Protein AF-A0A834SL34-F1 (afdb_monomer_lite)

Sequence (69 aa):
MGLAAKLSFSRDRLMECFFWTVGMVFEPQFSELRKSLTKVTCFITIIDDVYDVYGTLDELHLFTAAVQR

Radius of gyration: 14.14 Å; chains: 1; bounding box: 29×21×39 Å

Organism: NCBI:txid362788

pLDDT: mean 88.03, std 9.98, range [61.69, 96.75]

InterPro domains:
  IPR005630 Terpene synthase, metal-binding domain [PF03936] (1-69)
  IPR008949 Isoprenoid synthase domain superfamily [G3DSA:1.10.600.10] (1-69)
  IPR008949 Isoprenoid synthase domain superfamily [SSF48576] (1-69)
  IPR050148 Terpene synthase-like [PTHR31225] (2-69)

Foldseek 3Di:
DCVCVVPVPQDPCLVVLLVVLCVVPVDPVCPVVSVVSSVVSSVVVVVVCCVPPNDDPVRVVVVVVVVVD

Structure (mmCIF, N/CA/C/O backbone):
data_AF-A0A834SL34-F1
#
_entry.id   AF-A0A834SL34-F1
#
loop_
_atom_site.group_PDB
_atom_site.id
_atom_site.type_symbol
_atom_site.label_atom_id
_atom_site.label_alt_id
_atom_site.label_comp_id
_atom_site.label_asym_id
_atom_site.label_entity_id
_atom_site.label_seq_id
_atom_site.pdbx_PDB_ins_code
_atom_site.Cartn_x
_atom_site.Cartn_y
_atom_site.Cartn_z
_atom_site.occupancy
_atom_site.B_iso_or_equiv
_atom_site.auth_seq_id
_atom_site.auth_comp_id
_atom_site.auth_asym_id
_atom_site.auth_atom_id
_atom_site.pdbx_PDB_model_num
ATOM 1 N N . MET A 1 1 ? 0.272 -12.027 5.663 1.00 61.69 1 MET A N 1
ATOM 2 C CA . MET A 1 1 ? 0.203 -11.855 4.193 1.00 61.69 1 MET A CA 1
ATOM 3 C C . MET A 1 1 ? 1.374 -12.487 3.453 1.00 61.69 1 MET A C 1
ATOM 5 O O . MET A 1 1 ? 1.194 -12.819 2.294 1.00 61.69 1 MET A O 1
ATOM 9 N N . GLY A 1 2 ? 2.555 -12.662 4.062 1.00 67.62 2 GLY A N 1
ATOM 10 C CA . GLY A 1 2 ? 3.677 -13.374 3.423 1.00 67.62 2 GLY A CA 1
ATOM 11 C C . GLY A 1 2 ? 4.310 -12.655 2.222 1.00 67.62 2 GLY A C 1
ATOM 12 O O . GLY A 1 2 ? 5.289 -13.148 1.679 1.00 67.62 2 GLY A O 1
ATOM 13 N N . LEU A 1 3 ? 3.781 -11.491 1.829 1.00 69.44 3 LEU A N 1
ATOM 14 C CA . LEU A 1 3 ? 4.280 -10.671 0.724 1.00 69.44 3 LEU A CA 1
ATOM 15 C C . LEU A 1 3 ? 5.667 -10.102 1.014 1.00 69.44 3 LEU A C 1
ATOM 17 O O . LEU A 1 3 ? 6.512 -10.171 0.137 1.00 69.44 3 LEU A O 1
ATOM 21 N N . ALA A 1 4 ? 5.939 -9.686 2.254 1.00 65.00 4 ALA A N 1
ATOM 22 C CA . ALA A 1 4 ? 7.267 -9.225 2.670 1.00 65.00 4 ALA A CA 1
ATOM 23 C C . ALA A 1 4 ? 8.375 -10.276 2.441 1.00 65.00 4 ALA A C 1
ATOM 25 O O . ALA A 1 4 ? 9.514 -9.929 2.163 1.00 65.00 4 ALA A O 1
ATOM 26 N N . ALA A 1 5 ? 8.039 -11.572 2.503 1.00 64.75 5 ALA A N 1
ATOM 27 C CA . ALA A 1 5 ? 8.988 -12.654 2.230 1.00 64.75 5 ALA A CA 1
ATOM 28 C C . ALA A 1 5 ? 9.167 -12.946 0.727 1.00 64.75 5 ALA A C 1
ATOM 30 O O . ALA A 1 5 ? 10.142 -13.583 0.343 1.00 64.75 5 ALA A O 1
ATOM 31 N N . LYS A 1 6 ? 8.221 -12.517 -0.121 1.00 73.00 6 LYS A N 1
ATOM 32 C CA . LYS A 1 6 ? 8.254 -12.717 -1.581 1.00 73.00 6 LYS A CA 1
ATOM 33 C C . LYS A 1 6 ? 8.757 -11.491 -2.340 1.00 73.00 6 LYS A C 1
ATOM 35 O O . LYS A 1 6 ? 9.324 -11.635 -3.415 1.00 73.00 6 LYS A O 1
ATOM 40 N N . LEU A 1 7 ? 8.532 -10.305 -1.789 1.00 69.75 7 LEU A N 1
ATOM 41 C CA . LEU A 1 7 ? 8.918 -9.019 -2.345 1.00 69.75 7 LEU A CA 1
ATOM 42 C C . LEU A 1 7 ? 9.967 -8.431 -1.409 1.00 69.75 7 LEU A C 1
ATOM 44 O O . LEU A 1 7 ? 9.643 -7.668 -0.500 1.00 69.75 7 LEU A O 1
ATOM 48 N N . SER A 1 8 ? 11.227 -8.809 -1.625 1.00 65.50 8 SER A N 1
ATOM 49 C CA . SER A 1 8 ? 12.365 -8.359 -0.810 1.00 65.50 8 SER A CA 1
ATOM 50 C C . SER A 1 8 ? 12.551 -6.838 -0.811 1.00 65.50 8 SER A C 1
ATOM 52 O O . SER A 1 8 ? 13.270 -6.307 0.029 1.00 65.50 8 SER A O 1
ATOM 54 N N . PHE A 1 9 ? 11.913 -6.143 -1.755 1.00 69.00 9 PHE A N 1
ATOM 55 C CA . PHE A 1 9 ? 11.889 -4.689 -1.860 1.00 69.00 9 PHE A CA 1
ATOM 56 C C . PHE A 1 9 ? 10.746 -4.027 -1.072 1.00 69.00 9 PHE A C 1
ATOM 58 O O . PHE A 1 9 ? 10.823 -2.836 -0.771 1.00 69.00 9 PHE A O 1
ATOM 65 N N . SER A 1 10 ? 9.695 -4.777 -0.720 1.00 63.91 10 SER A N 1
ATOM 66 C CA . SER A 1 10 ? 8.572 -4.247 0.056 1.00 63.91 10 SER A CA 1
ATOM 67 C C . SER A 1 10 ? 8.966 -4.145 1.530 1.00 63.91 10 SER A C 1
ATOM 69 O O . SER A 1 10 ? 9.332 -5.137 2.164 1.00 63.91 10 SER A O 1
ATOM 71 N N . ARG A 1 11 ? 8.923 -2.934 2.091 1.00 67.94 11 ARG A N 1
ATOM 72 C CA . ARG A 1 11 ? 9.182 -2.723 3.524 1.00 67.94 11 ARG A CA 1
ATOM 73 C C . ARG A 1 11 ? 7.999 -3.243 4.340 1.00 67.94 11 ARG A C 1
ATOM 75 O O . ARG A 1 11 ? 6.849 -3.062 3.942 1.00 67.94 11 ARG A O 1
ATOM 82 N N . ASP A 1 12 ? 8.261 -3.834 5.507 1.00 70.12 12 ASP A N 1
ATOM 83 C CA . ASP A 1 12 ? 7.194 -4.197 6.447 1.00 70.12 12 ASP A CA 1
ATOM 84 C C . ASP A 1 12 ? 6.601 -2.930 7.086 1.00 70.12 12 ASP A C 1
ATOM 86 O O . ASP A 1 12 ? 7.042 -2.458 8.133 1.00 70.12 12 ASP A O 1
ATOM 90 N N . ARG A 1 13 ? 5.618 -2.338 6.401 1.00 80.81 13 ARG A N 1
ATOM 91 C CA . ARG A 1 13 ? 4.918 -1.111 6.807 1.00 80.81 13 ARG A CA 1
ATOM 92 C C . ARG A 1 13 ? 3.615 -1.392 7.552 1.00 80.81 13 ARG A C 1
ATOM 94 O O . ARG A 1 13 ? 2.755 -0.516 7.635 1.00 80.81 13 ARG A O 1
ATOM 101 N N . LEU A 1 14 ? 3.435 -2.596 8.104 1.00 85.44 14 LEU A N 1
ATOM 102 C CA . LEU A 1 14 ? 2.177 -2.992 8.744 1.00 85.44 14 LEU A CA 1
ATOM 103 C C . LEU A 1 14 ? 1.757 -2.027 9.863 1.00 85.44 14 LEU A C 1
ATOM 105 O O . LEU A 1 14 ? 0.586 -1.660 9.948 1.00 85.44 14 LEU A O 1
ATOM 109 N N . MET A 1 15 ? 2.710 -1.595 10.694 1.00 88.00 15 MET A N 1
ATOM 110 C CA . MET A 1 15 ? 2.449 -0.647 11.783 1.00 88.00 15 MET A CA 1
ATOM 111 C C . MET A 1 15 ? 2.047 0.738 11.269 1.00 88.00 15 MET A C 1
ATOM 113 O O . MET A 1 15 ? 1.103 1.325 11.792 1.00 88.00 15 MET A O 1
ATOM 117 N N . GLU A 1 16 ? 2.714 1.242 10.229 1.00 89.44 16 GLU A N 1
ATOM 118 C CA . GLU A 1 16 ? 2.379 2.528 9.600 1.00 89.44 16 GLU A CA 1
ATOM 119 C C . GLU A 1 16 ? 0.981 2.486 8.971 1.00 89.44 16 GLU A C 1
ATOM 121 O O . GLU A 1 16 ? 0.169 3.386 9.184 1.00 89.44 16 GLU A O 1
ATOM 126 N N . CYS A 1 17 ? 0.675 1.405 8.249 1.00 90.69 17 CYS A N 1
ATOM 127 C CA . CYS A 1 17 ? -0.629 1.197 7.628 1.00 90.69 17 CYS A CA 1
ATOM 128 C C . CYS A 1 17 ? -1.729 1.094 8.689 1.00 90.69 17 CYS A C 1
ATOM 130 O O . CYS A 1 17 ? -2.773 1.727 8.559 1.00 90.69 17 CYS A O 1
ATOM 132 N N . PHE A 1 18 ? -1.489 0.353 9.775 1.00 91.50 18 PHE A N 1
ATOM 133 C CA . PHE A 1 18 ? -2.444 0.260 10.875 1.00 91.50 18 PHE A CA 1
ATOM 134 C C . PHE A 1 18 ? -2.683 1.623 11.526 1.00 91.50 18 PHE A C 1
ATOM 136 O O . PHE A 1 18 ? -3.836 2.007 11.726 1.00 91.50 18 PHE A O 1
ATOM 143 N N . PHE A 1 19 ? -1.617 2.381 11.790 1.00 94.00 19 PHE A N 1
ATOM 144 C CA . PHE A 1 19 ? -1.705 3.72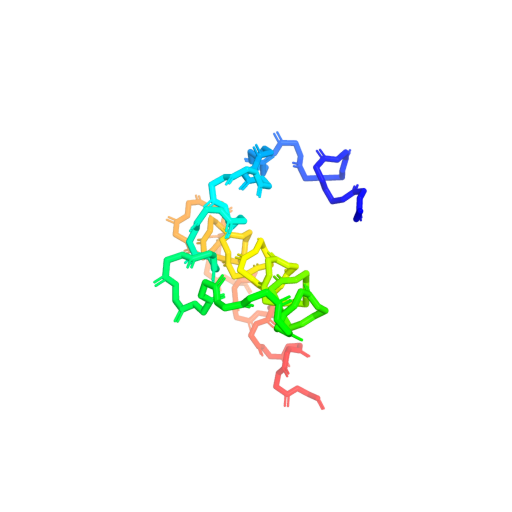4 12.358 1.00 94.00 19 PHE A CA 1
ATOM 145 C C . PHE A 1 19 ? -2.551 4.664 11.488 1.00 94.00 19 PHE A C 1
ATOM 147 O O . PHE A 1 19 ? -3.435 5.344 12.008 1.00 94.00 19 PHE A O 1
ATOM 154 N N . TRP A 1 20 ? -2.372 4.621 10.164 1.00 93.38 20 TRP A N 1
ATOM 155 C CA . TRP A 1 20 ? -3.222 5.344 9.214 1.00 93.38 20 TRP A CA 1
ATOM 156 C C . TRP A 1 20 ? -4.703 4.986 9.359 1.00 93.38 20 TRP A C 1
ATOM 158 O O . TRP A 1 20 ? -5.552 5.873 9.443 1.00 93.38 20 TRP A O 1
ATOM 168 N N . THR A 1 21 ? -5.034 3.696 9.458 1.00 94.06 21 THR A N 1
ATOM 169 C CA . THR A 1 21 ? -6.440 3.280 9.604 1.00 94.06 21 THR A CA 1
ATOM 170 C C . THR A 1 21 ? -7.054 3.656 10.943 1.00 94.06 21 THR A C 1
ATOM 172 O O . THR A 1 21 ? -8.249 3.940 11.001 1.00 94.06 21 THR A O 1
ATOM 175 N N . VAL A 1 22 ? -6.255 3.690 12.014 1.00 95.06 22 VAL A N 1
ATOM 176 C CA . VAL A 1 22 ? -6.691 4.225 13.307 1.00 95.06 22 VAL A CA 1
ATOM 177 C C . VAL A 1 22 ? -6.984 5.716 13.180 1.00 95.06 22 VAL A C 1
ATOM 179 O O . VAL A 1 22 ? -8.015 6.151 13.676 1.00 95.06 22 VAL A O 1
ATOM 182 N N . GLY A 1 23 ? -6.146 6.479 12.472 1.00 94.38 23 GLY A N 1
ATOM 183 C CA . GLY A 1 23 ? -6.391 7.898 12.203 1.00 94.38 23 GLY A CA 1
ATOM 184 C C . GLY A 1 23 ? -7.665 8.164 11.391 1.00 94.38 23 GLY A C 1
ATOM 185 O O . GLY A 1 23 ? -8.329 9.169 11.619 1.00 94.38 23 GLY A O 1
ATOM 186 N N . MET A 1 24 ? -8.032 7.258 10.480 1.00 93.25 24 MET A N 1
ATOM 187 C CA . MET A 1 24 ? -9.262 7.371 9.686 1.00 93.25 24 MET A CA 1
ATOM 188 C C . MET A 1 24 ? -10.525 6.977 10.461 1.00 93.25 24 MET A C 1
ATOM 190 O O . MET A 1 24 ? -11.551 7.635 10.320 1.00 93.25 24 MET A O 1
ATOM 194 N N . VAL A 1 25 ? -10.475 5.875 11.220 1.00 93.88 25 VAL A N 1
ATOM 195 C CA . VAL A 1 25 ? -11.646 5.291 11.896 1.00 93.88 25 VAL A CA 1
ATOM 196 C C . VAL A 1 25 ? -11.231 4.713 13.253 1.00 93.88 25 VAL A C 1
ATOM 198 O O . VAL A 1 25 ? -10.961 3.513 13.394 1.00 93.88 25 VAL A O 1
ATOM 201 N N . PHE A 1 26 ? -11.139 5.567 14.270 1.00 94.56 26 PHE A N 1
ATOM 202 C CA . PHE A 1 26 ? -10.566 5.207 15.571 1.00 94.56 26 PHE A CA 1
ATOM 203 C C . PHE A 1 26 ? -11.546 4.475 16.499 1.00 94.56 26 PHE A C 1
ATOM 205 O O . PHE A 1 26 ? -11.118 3.852 17.473 1.00 94.56 26 PHE A O 1
ATOM 212 N N . GLU A 1 27 ? -12.850 4.510 16.223 1.00 96.75 27 GLU A N 1
ATOM 213 C CA . GLU A 1 27 ? -13.855 4.075 17.186 1.00 96.75 27 GLU A CA 1
ATOM 214 C C . GLU A 1 27 ? -13.797 2.554 17.433 1.00 96.75 27 GLU A C 1
ATOM 216 O O . GLU A 1 27 ? -13.632 1.768 16.489 1.00 96.75 27 GLU A O 1
ATOM 221 N N . PRO A 1 28 ? -13.920 2.082 18.688 1.00 92.44 28 PRO A N 1
ATOM 222 C CA . PRO A 1 28 ? -13.656 0.685 19.045 1.00 92.44 28 PRO A CA 1
ATOM 223 C C . PRO A 1 28 ? -14.471 -0.347 18.253 1.00 92.44 28 PRO A C 1
ATOM 225 O O . PRO A 1 28 ? -13.941 -1.406 17.909 1.00 92.44 28 PRO A O 1
ATOM 228 N N . GLN A 1 29 ? -15.720 -0.022 17.910 1.00 96.06 29 GLN A N 1
ATOM 229 C CA . GLN A 1 29 ? -16.641 -0.886 17.169 1.00 96.06 29 GLN A CA 1
ATOM 230 C C . GLN A 1 29 ? -16.175 -1.221 15.744 1.00 96.06 29 GLN A C 1
ATOM 232 O O . GLN A 1 29 ? -16.597 -2.227 15.181 1.00 96.06 29 GLN A O 1
ATOM 237 N N . PHE A 1 30 ? -15.269 -0.428 15.167 1.00 95.81 30 PHE A N 1
ATOM 238 C CA . PHE A 1 30 ? -14.767 -0.610 13.802 1.00 95.81 30 PHE A CA 1
ATOM 239 C C . PHE A 1 30 ? -13.453 -1.403 13.740 1.00 95.81 30 PHE A C 1
ATOM 241 O O . PHE A 1 30 ? -12.669 -1.256 12.804 1.00 95.81 30 PHE A O 1
ATOM 248 N N . SER A 1 31 ? -13.184 -2.265 14.723 1.00 93.69 31 SER A N 1
ATOM 249 C CA . SER A 1 31 ? -11.943 -3.049 14.790 1.00 93.69 31 SER A CA 1
ATOM 250 C C . SER A 1 31 ? -11.716 -3.943 13.560 1.00 93.69 31 SER A C 1
ATOM 252 O O . SER A 1 31 ? -10.616 -3.952 13.008 1.00 93.69 31 SER A O 1
ATOM 254 N N . GLU A 1 32 ? -12.748 -4.639 13.077 1.00 94.81 32 GLU A N 1
ATOM 255 C CA . GLU A 1 32 ? -12.663 -5.475 11.868 1.00 94.81 32 GLU A CA 1
ATOM 256 C C . GLU A 1 32 ? -12.513 -4.648 10.584 1.00 94.81 32 GLU A C 1
ATOM 258 O O . GLU A 1 32 ? -11.793 -5.044 9.660 1.00 94.81 32 GLU A O 1
ATOM 263 N N . LEU A 1 33 ? -13.118 -3.457 10.550 1.00 94.88 33 LEU A N 1
ATOM 264 C CA . LEU A 1 33 ? -12.934 -2.509 9.456 1.00 94.88 33 LEU A CA 1
ATOM 265 C C . LEU A 1 33 ? -11.486 -2.013 9.416 1.00 94.88 33 LEU A C 1
ATOM 267 O O . LEU A 1 33 ? -10.861 -2.093 8.364 1.00 94.88 33 LEU A O 1
ATOM 271 N N . ARG A 1 34 ? -10.906 -1.602 10.553 1.00 95.56 34 ARG A N 1
ATOM 272 C CA . ARG A 1 34 ? -9.487 -1.209 10.632 1.00 95.56 34 ARG A CA 1
ATOM 273 C C . ARG A 1 34 ? -8.552 -2.326 10.192 1.00 95.56 34 ARG A C 1
ATOM 275 O O . ARG A 1 34 ? -7.631 -2.077 9.419 1.00 95.56 34 ARG A O 1
ATOM 282 N N . LYS A 1 35 ? -8.799 -3.568 10.626 1.00 92.94 35 LYS A N 1
ATOM 283 C CA . LYS A 1 35 ? -8.016 -4.734 10.178 1.00 92.94 35 LYS A CA 1
ATOM 284 C C . LYS A 1 35 ? -8.086 -4.904 8.660 1.00 92.94 35 LYS A C 1
ATOM 286 O O . LYS A 1 35 ? -7.061 -5.161 8.034 1.00 92.94 35 LYS A O 1
ATOM 291 N N . SER A 1 36 ? -9.270 -4.767 8.069 1.00 94.31 36 SER A N 1
ATOM 292 C CA . SER A 1 36 ? -9.468 -4.901 6.620 1.00 94.31 36 SER A CA 1
ATOM 293 C C . SER A 1 36 ? -8.838 -3.743 5.846 1.00 94.31 36 SER A C 1
ATOM 295 O O . SER A 1 36 ? -8.126 -3.978 4.875 1.00 94.31 36 SER A O 1
ATOM 297 N N . LEU A 1 37 ? -9.003 -2.508 6.322 1.00 94.31 37 LEU A N 1
ATOM 298 C CA . LEU A 1 37 ? -8.366 -1.330 5.741 1.00 94.31 37 LEU A CA 1
ATOM 299 C C . LEU A 1 37 ? -6.844 -1.425 5.820 1.00 94.31 37 LEU A C 1
ATOM 301 O O . LEU A 1 37 ? -6.188 -1.153 4.831 1.00 94.31 37 LEU A O 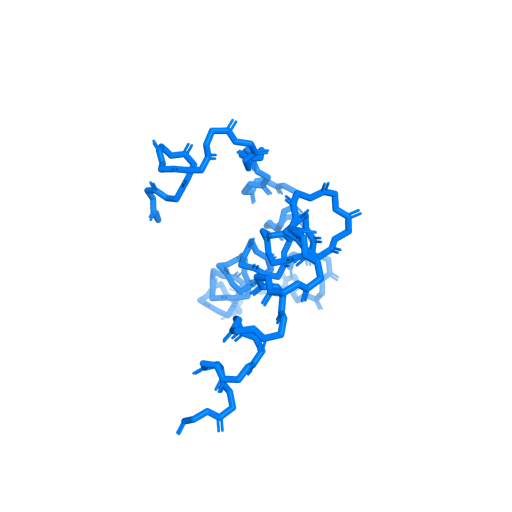1
ATOM 305 N N . THR A 1 38 ? -6.279 -1.908 6.930 1.00 92.62 38 THR A N 1
ATOM 306 C CA . THR A 1 38 ? -4.817 -2.014 7.095 1.00 92.62 38 THR A CA 1
ATOM 307 C C . THR A 1 38 ? -4.233 -2.915 6.017 1.00 92.62 38 THR A C 1
ATOM 309 O O . THR A 1 38 ? -3.223 -2.595 5.400 1.00 92.62 38 THR A O 1
ATOM 312 N N . LYS A 1 39 ? -4.911 -4.036 5.751 1.00 90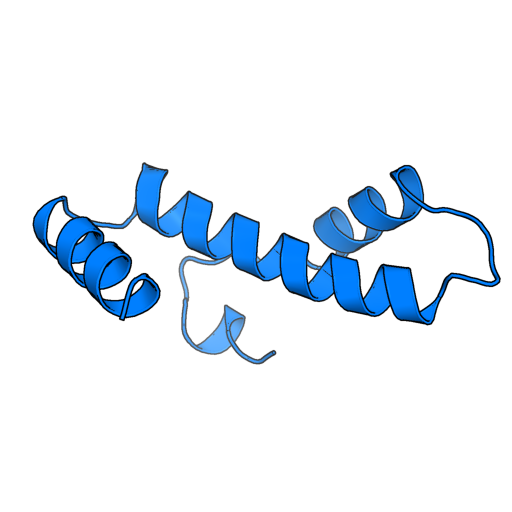.75 39 LYS A N 1
ATOM 313 C CA . LYS A 1 39 ? -4.558 -4.971 4.683 1.00 90.75 39 LYS A CA 1
ATOM 314 C C . LYS A 1 39 ? -4.595 -4.297 3.308 1.00 90.75 39 LYS A C 1
ATOM 316 O O . LYS A 1 39 ? -3.660 -4.477 2.534 1.00 90.75 39 LYS A O 1
ATOM 321 N N . VAL A 1 40 ? -5.649 -3.533 3.020 1.00 92.69 40 VAL A N 1
ATOM 322 C CA . VAL A 1 40 ? -5.800 -2.789 1.758 1.00 92.69 40 VAL A CA 1
ATOM 323 C C . VAL A 1 40 ? -4.724 -1.712 1.621 1.00 92.69 40 VAL A C 1
ATOM 325 O O . VAL A 1 40 ? -4.075 -1.648 0.585 1.00 92.69 40 VAL A O 1
ATOM 328 N N . THR A 1 41 ? -4.466 -0.926 2.667 1.00 92.00 41 THR A N 1
ATOM 329 C CA . THR A 1 41 ? -3.415 0.097 2.684 1.00 92.00 41 THR A CA 1
ATOM 330 C C . THR A 1 41 ? -2.042 -0.519 2.429 1.00 92.00 41 THR A C 1
ATOM 332 O O . THR A 1 41 ? -1.316 -0.010 1.583 1.00 92.00 41 THR A O 1
ATOM 335 N N . CYS A 1 42 ? -1.717 -1.661 3.050 1.00 90.94 42 CYS A N 1
ATOM 336 C CA . CYS A 1 42 ? -0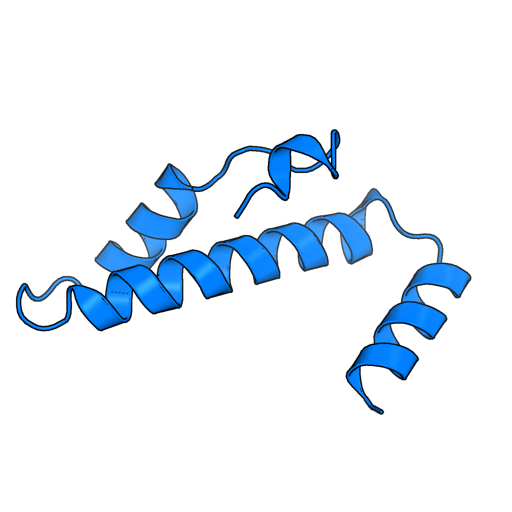.475 -2.378 2.747 1.00 90.94 42 CYS A CA 1
ATOM 337 C C . CYS A 1 42 ? -0.376 -2.754 1.258 1.00 90.94 42 CYS A C 1
ATOM 339 O O . CYS A 1 42 ? 0.677 -2.574 0.651 1.00 90.94 42 CYS A O 1
ATOM 341 N N . PHE A 1 43 ? -1.455 -3.261 0.649 1.00 90.75 43 PHE A N 1
ATOM 342 C CA . PHE A 1 43 ? -1.459 -3.569 -0.785 1.00 90.75 43 PHE A CA 1
ATOM 343 C C . PHE A 1 43 ? -1.256 -2.327 -1.648 1.00 90.75 43 PHE A C 1
ATOM 345 O O . PHE A 1 43 ? -0.456 -2.378 -2.576 1.00 90.75 43 PHE A O 1
ATOM 352 N N . ILE A 1 44 ? -1.929 -1.223 -1.320 1.00 91.88 44 ILE A N 1
ATOM 353 C CA . ILE A 1 44 ? -1.769 0.049 -2.028 1.00 91.88 44 ILE A CA 1
ATOM 354 C C . ILE A 1 44 ? -0.307 0.489 -1.976 1.00 91.88 44 ILE A C 1
ATOM 356 O O . ILE A 1 44 ? 0.258 0.759 -3.023 1.00 91.88 44 ILE A O 1
ATOM 36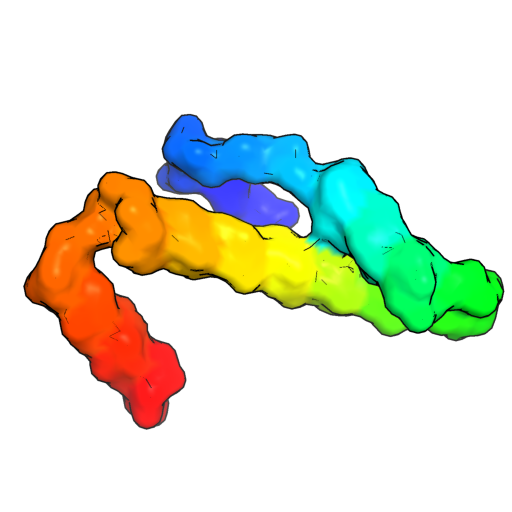0 N N . THR A 1 45 ? 0.336 0.463 -0.803 1.00 90.62 45 THR A N 1
ATOM 361 C CA . THR A 1 45 ? 1.750 0.863 -0.684 1.00 90.62 45 THR A CA 1
ATOM 362 C C . THR A 1 45 ? 2.704 -0.040 -1.466 1.00 90.62 45 THR A C 1
ATOM 364 O O . THR A 1 45 ? 3.701 0.434 -1.992 1.00 90.62 45 THR A O 1
ATOM 367 N N . ILE A 1 46 ? 2.403 -1.339 -1.577 1.00 89.88 46 ILE A N 1
ATOM 368 C CA . ILE A 1 46 ? 3.211 -2.263 -2.385 1.00 89.88 46 ILE A CA 1
ATOM 369 C C . ILE A 1 46 ? 3.052 -1.949 -3.875 1.00 89.88 46 ILE A C 1
ATOM 371 O O . ILE A 1 46 ? 4.032 -1.985 -4.611 1.00 89.88 46 ILE A O 1
ATOM 375 N N . ILE A 1 47 ? 1.825 -1.674 -4.325 1.00 91.19 47 ILE A N 1
ATOM 376 C CA . ILE A 1 47 ? 1.552 -1.308 -5.718 1.00 91.19 47 ILE A CA 1
ATOM 377 C C . ILE A 1 47 ? 2.214 0.037 -6.038 1.00 91.19 47 ILE A C 1
ATOM 379 O O . ILE A 1 47 ? 2.860 0.148 -7.068 1.00 91.19 47 ILE A O 1
ATOM 383 N N . ASP A 1 48 ? 2.119 1.012 -5.140 1.00 91.00 48 ASP A N 1
ATOM 384 C CA . ASP A 1 48 ? 2.765 2.324 -5.253 1.00 91.00 48 ASP A CA 1
ATOM 385 C C . ASP A 1 48 ? 4.284 2.188 -5.453 1.00 91.00 48 ASP A C 1
ATOM 387 O O . ASP A 1 48 ? 4.809 2.631 -6.469 1.00 91.00 48 ASP A O 1
ATOM 391 N N . ASP A 1 49 ? 4.969 1.427 -4.588 1.00 89.38 49 ASP A N 1
ATOM 392 C CA . ASP A 1 49 ? 6.402 1.133 -4.736 1.00 89.38 49 ASP A CA 1
ATOM 393 C C . ASP A 1 49 ? 6.722 0.486 -6.108 1.00 89.38 49 ASP A C 1
ATOM 395 O O . ASP A 1 49 ? 7.747 0.790 -6.729 1.00 89.38 49 ASP A O 1
ATOM 399 N N . VAL A 1 50 ? 5.855 -0.410 -6.601 1.00 91.00 50 VAL A N 1
ATOM 400 C CA . VAL A 1 50 ? 6.010 -1.040 -7.925 1.00 91.00 50 VAL A CA 1
ATOM 401 C C . VAL A 1 50 ? 5.871 -0.017 -9.050 1.00 91.00 50 VAL A C 1
ATOM 403 O O . VAL A 1 50 ? 6.677 -0.054 -9.972 1.00 91.00 50 VAL A O 1
ATOM 406 N N . TYR A 1 51 ? 4.900 0.891 -8.997 1.00 92.38 51 TYR A N 1
ATOM 407 C CA . TYR A 1 51 ? 4.686 1.879 -10.059 1.00 92.38 51 TYR A CA 1
ATOM 408 C C . TYR A 1 51 ? 5.704 3.027 -10.035 1.00 92.38 51 TYR A C 1
ATOM 410 O O . TYR A 1 51 ? 6.081 3.507 -11.104 1.00 92.38 51 TYR A O 1
ATOM 418 N N . ASP A 1 52 ? 6.179 3.427 -8.855 1.00 91.44 52 ASP A N 1
ATOM 419 C CA . ASP A 1 52 ? 7.042 4.602 -8.702 1.00 91.44 52 ASP A CA 1
ATOM 420 C C . ASP A 1 52 ? 8.541 4.280 -8.771 1.00 91.44 52 ASP A C 1
ATOM 422 O O . ASP A 1 52 ? 9.330 5.118 -9.216 1.00 91.44 52 ASP A O 1
ATOM 426 N N . VAL A 1 53 ? 8.963 3.093 -8.314 1.00 90.50 53 VAL A N 1
ATOM 427 C CA . VAL A 1 53 ? 10.393 2.777 -8.132 1.00 90.50 53 VAL A CA 1
ATOM 428 C C . VAL A 1 53 ? 10.838 1.536 -8.899 1.00 90.50 53 VAL A C 1
ATOM 430 O O . VAL A 1 53 ? 11.921 1.549 -9.486 1.00 90.50 53 VAL A O 1
ATOM 433 N N . TYR A 1 54 ? 10.061 0.449 -8.865 1.00 86.75 54 TYR A N 1
ATOM 434 C CA . TYR A 1 54 ? 10.580 -0.871 -9.257 1.00 86.75 54 TYR A CA 1
ATOM 435 C C . TYR A 1 54 ? 10.142 -1.370 -10.637 1.00 86.75 54 TYR A C 1
ATOM 437 O O . TYR A 1 54 ? 10.860 -2.168 -11.234 1.00 86.75 54 TYR A O 1
ATOM 445 N N . GLY A 1 55 ? 8.981 -0.955 -11.134 1.00 88.56 55 GLY A N 1
ATOM 446 C CA . GLY A 1 55 ? 8.398 -1.468 -12.369 1.00 88.56 55 GLY A CA 1
ATOM 447 C C . GLY A 1 55 ? 8.905 -0.744 -13.610 1.00 88.56 55 GLY A C 1
ATOM 448 O O . GLY A 1 55 ? 8.967 0.483 -13.659 1.00 88.56 55 GLY A O 1
ATOM 449 N N . THR A 1 56 ? 9.224 -1.504 -14.655 1.00 93.56 56 THR A N 1
ATOM 450 C CA . THR A 1 56 ? 9.426 -0.936 -15.993 1.00 93.56 56 THR A CA 1
ATOM 451 C C . THR A 1 56 ? 8.083 -0.634 -16.663 1.00 93.56 56 THR A C 1
ATOM 453 O O . THR A 1 56 ? 7.071 -1.266 -16.364 1.00 93.56 56 THR A O 1
ATOM 456 N N . LEU A 1 57 ? 8.052 0.310 -17.608 1.00 93.12 57 LEU A N 1
ATOM 457 C CA . LEU A 1 57 ? 6.806 0.741 -18.261 1.00 93.12 57 LEU A CA 1
ATOM 458 C C . LEU A 1 57 ? 6.018 -0.428 -18.892 1.00 93.12 57 LEU A C 1
ATOM 460 O O . LEU A 1 57 ? 4.793 -0.479 -18.787 1.00 93.12 57 LEU A O 1
ATOM 464 N N . ASP A 1 58 ? 6.719 -1.392 -19.493 1.00 95.06 58 ASP A N 1
ATOM 465 C CA . ASP A 1 58 ? 6.101 -2.577 -20.098 1.00 95.06 58 ASP A CA 1
ATOM 466 C C . ASP A 1 58 ? 5.478 -3.507 -19.043 1.00 95.06 58 ASP A C 1
ATOM 468 O O . ASP A 1 58 ? 4.352 -3.982 -19.215 1.00 95.06 58 ASP A O 1
ATOM 472 N N . GLU A 1 59 ? 6.163 -3.728 -17.917 1.00 94.12 59 GLU A N 1
ATOM 473 C CA . GLU A 1 59 ? 5.634 -4.508 -16.790 1.00 94.12 59 GLU A CA 1
ATOM 474 C C . GLU A 1 59 ? 4.412 -3.829 -16.161 1.00 94.12 59 GLU A C 1
ATOM 476 O O . GLU A 1 59 ? 3.428 -4.502 -15.850 1.00 94.12 59 GLU A O 1
ATOM 481 N N . LEU A 1 60 ? 4.434 -2.499 -16.027 1.00 94.06 60 LEU A N 1
ATOM 482 C CA . LEU A 1 60 ? 3.315 -1.726 -15.486 1.00 94.06 60 LEU A CA 1
ATOM 483 C C . LEU A 1 60 ? 2.092 -1.764 -16.407 1.00 94.06 60 LEU A C 1
ATOM 485 O O . LEU A 1 60 ? 0.963 -1.891 -15.924 1.00 94.06 60 LEU A O 1
ATOM 489 N N . HIS A 1 61 ? 2.282 -1.717 -17.728 1.00 94.00 61 HIS A N 1
ATOM 490 C CA . HIS A 1 61 ? 1.186 -1.912 -18.679 1.00 94.00 61 HIS A CA 1
ATOM 491 C C . HIS A 1 61 ? 0.569 -3.308 -18.559 1.00 94.00 61 HIS A C 1
ATOM 493 O O . HIS A 1 61 ? -0.658 -3.429 -18.508 1.00 94.00 61 HIS A O 1
ATOM 499 N N . LEU A 1 62 ? 1.392 -4.357 -18.456 1.00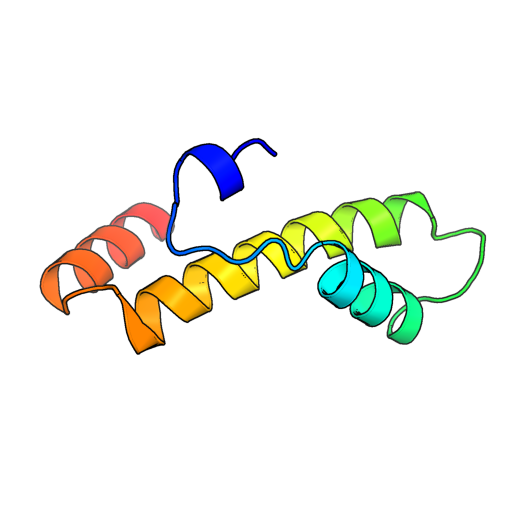 96.12 62 LEU A N 1
ATOM 500 C CA . LEU A 1 62 ? 0.909 -5.727 -18.267 1.00 96.12 62 LEU A CA 1
ATOM 501 C C . LEU A 1 62 ? 0.168 -5.896 -16.936 1.00 96.12 62 LEU A C 1
ATOM 503 O O . LEU A 1 62 ? -0.904 -6.500 -16.908 1.00 96.12 62 LEU A O 1
ATOM 507 N N . PHE A 1 63 ? 0.701 -5.337 -15.848 1.00 94.50 63 PHE A N 1
ATOM 508 C CA . PHE A 1 63 ? 0.057 -5.377 -14.537 1.00 94.50 63 PHE A CA 1
ATOM 509 C C . PHE A 1 63 ? -1.292 -4.647 -14.557 1.00 94.50 63 PHE A C 1
ATOM 511 O O . PHE A 1 63 ? -2.299 -5.196 -14.111 1.00 94.50 63 PHE A O 1
ATOM 518 N N . THR A 1 64 ? -1.347 -3.453 -15.156 1.00 95.06 64 THR A N 1
ATOM 519 C CA . THR A 1 64 ? -2.589 -2.675 -15.299 1.00 95.06 64 THR A CA 1
ATOM 520 C C . THR A 1 64 ? -3.636 -3.447 -16.103 1.00 95.06 64 THR A C 1
ATOM 522 O O . THR A 1 64 ? -4.788 -3.553 -15.682 1.00 95.06 64 THR A O 1
ATOM 525 N N . ALA A 1 65 ? -3.236 -4.037 -17.233 1.00 96.12 65 ALA A N 1
ATOM 526 C CA . ALA A 1 65 ? -4.123 -4.845 -18.064 1.00 96.12 65 ALA A CA 1
ATOM 527 C C . ALA A 1 65 ? -4.635 -6.093 -17.324 1.00 96.12 65 ALA A C 1
ATOM 529 O O . ALA A 1 65 ? -5.793 -6.471 -17.485 1.00 96.12 65 ALA A O 1
ATOM 530 N N . ALA A 1 66 ? -3.798 -6.717 -16.489 1.00 95.31 66 ALA A N 1
ATOM 531 C CA . ALA A 1 66 ? -4.193 -7.863 -15.676 1.00 95.31 66 ALA A CA 1
ATOM 532 C C . ALA A 1 66 ? -5.226 -7.499 -14.598 1.00 95.31 66 ALA A C 1
ATOM 534 O O . ALA A 1 66 ? -6.105 -8.308 -14.321 1.00 95.31 66 ALA A O 1
ATOM 535 N N . VAL A 1 67 ? -5.146 -6.300 -14.011 1.00 93.19 67 VAL A N 1
ATOM 536 C CA . VAL A 1 67 ? -6.116 -5.814 -13.010 1.00 93.19 67 VAL A CA 1
ATOM 537 C C . VAL A 1 67 ? -7.452 -5.410 -13.645 1.00 93.19 67 VAL A C 1
ATOM 539 O O . VAL A 1 67 ? -8.493 -5.537 -13.007 1.00 93.19 67 VAL A O 1
ATOM 542 N N . GLN A 1 68 ? -7.440 -4.920 -14.887 1.00 93.50 68 GLN A N 1
ATOM 543 C CA . GLN A 1 68 ? -8.651 -4.515 -15.617 1.00 93.50 68 GLN A CA 1
ATOM 544 C C . GLN A 1 68 ? -9.436 -5.682 -16.236 1.00 93.50 68 GLN A C 1
ATOM 546 O O . GLN A 1 68 ? -10.545 -5.467 -16.727 1.00 93.50 68 GLN A O 1
ATOM 551 N N . ARG A 1 69 ? -8.857 -6.885 -16.255 1.00 84.31 69 ARG A N 1
ATOM 552 C CA . ARG A 1 69 ? -9.469 -8.094 -16.809 1.00 84.31 69 ARG A CA 1
ATOM 553 C C . ARG A 1 69 ? -10.401 -8.772 -15.810 1.00 84.31 69 ARG A C 1
ATOM 555 O O . ARG A 1 69 ? -11.461 -9.246 -16.275 1.00 84.31 69 ARG A O 1
#

Secondary structure (DSSP, 8-state):
--HHHH-TTS---HHHHHHHHHHH---GGGHHHHHHHHHHHHHHHHHHHIIIII--HHHHHHHHHHHH-